Protein AF-A0A838ILD6-F1 (afdb_monomer_lite)

Radius of gyration: 22.06 Å; chains: 1; bounding box: 65×30×62 Å

Secondary structure (DSSP, 8-state):
--EEEEEEEEE-SSPPPHHHHHHHHHHHHHTT-EE------S---TTEEEEEESBTTGGGT---GGGB-EEEEEEEETTEEEEEEEEE-TT----HHHHHHHHHHHHHHHHHHTTSS-----HHHHHHHHHHHHHHHHHHHHHHHHHHHHHHHHHHHTT--

Structure (mmCIF, N/CA/C/O backbone):
data_AF-A0A838ILD6-F1
#
_entry.id   AF-A0A838ILD6-F1
#
loop_
_atom_site.group_PDB
_atom_site.id
_atom_site.type_symbol
_atom_site.label_atom_id
_atom_site.label_alt_id
_atom_site.label_comp_id
_atom_site.label_asym_id
_atom_site.label_entity_id
_atom_site.label_seq_id
_atom_site.pdbx_PDB_ins_code
_atom_site.Cartn_x
_atom_site.Cartn_y
_atom_site.Cartn_z
_atom_site.occupancy
_atom_site.B_iso_or_equiv
_atom_site.auth_seq_id
_atom_site.auth_comp_id
_atom_site.auth_asym_id
_atom_site.auth_atom_id
_atom_site.pdbx_PDB_model_num
ATOM 1 N N . MET A 1 1 ? -9.930 5.585 -16.772 1.00 53.69 1 MET A N 1
ATOM 2 C CA . MET A 1 1 ? -9.095 5.939 -15.606 1.00 53.69 1 MET A CA 1
ATOM 3 C C . MET A 1 1 ? -8.659 4.614 -15.000 1.00 53.69 1 MET A C 1
ATOM 5 O O . MET A 1 1 ? -9.542 3.807 -14.750 1.00 53.69 1 MET A O 1
ATOM 9 N N . SER A 1 2 ? -7.359 4.310 -14.940 1.00 80.19 2 SER A N 1
ATOM 10 C CA . SER A 1 2 ? -6.896 2.990 -14.478 1.00 80.19 2 SER A CA 1
ATOM 11 C C . SER A 1 2 ? -6.708 3.030 -12.973 1.00 80.19 2 SER A C 1
ATOM 13 O O . SER A 1 2 ? -5.774 3.667 -12.495 1.00 80.19 2 SER A O 1
ATOM 15 N N . THR A 1 3 ? -7.609 2.378 -12.253 1.00 89.12 3 THR A N 1
ATOM 16 C CA . THR A 1 3 ? -7.535 2.203 -10.806 1.00 89.12 3 THR A CA 1
ATOM 17 C C . THR A 1 3 ? -7.358 0.727 -10.486 1.00 89.12 3 THR A C 1
ATOM 19 O O . THR A 1 3 ? -7.853 -0.139 -11.214 1.00 89.12 3 THR A O 1
ATOM 22 N N . LEU A 1 4 ? -6.625 0.441 -9.416 1.00 90.06 4 LEU A N 1
ATOM 23 C CA . LEU A 1 4 ? -6.606 -0.879 -8.803 1.00 90.06 4 LEU A CA 1
ATOM 24 C C . LEU A 1 4 ? -7.547 -0.851 -7.600 1.00 90.06 4 LEU A C 1
ATOM 26 O O . LEU A 1 4 ? -7.515 0.103 -6.826 1.00 90.06 4 LEU A O 1
ATOM 30 N N . LYS A 1 5 ? -8.378 -1.884 -7.475 1.00 93.44 5 LYS A N 1
ATOM 31 C CA . LYS A 1 5 ? -9.206 -2.119 -6.297 1.00 93.44 5 LYS A CA 1
ATOM 32 C C . LYS A 1 5 ? -8.748 -3.404 -5.627 1.00 93.44 5 LYS A C 1
ATOM 34 O O . LYS A 1 5 ? -8.598 -4.406 -6.325 1.00 93.44 5 LYS A O 1
ATOM 39 N N . GLU A 1 6 ? -8.527 -3.353 -4.324 1.00 92.75 6 GLU A N 1
ATOM 40 C CA . GLU A 1 6 ? -8.187 -4.512 -3.495 1.00 92.75 6 GLU A CA 1
ATOM 41 C C . GLU A 1 6 ? -9.059 -4.462 -2.241 1.00 92.75 6 GLU A C 1
ATOM 43 O O . GLU A 1 6 ? -9.122 -3.428 -1.584 1.00 92.75 6 GLU A O 1
ATOM 48 N N . ASP A 1 7 ? -9.727 -5.566 -1.919 1.00 93.94 7 ASP A N 1
ATOM 49 C CA . ASP A 1 7 ? -10.591 -5.678 -0.745 1.00 93.94 7 ASP A CA 1
ATOM 50 C C . ASP A 1 7 ? -10.053 -6.774 0.177 1.00 93.94 7 ASP A C 1
ATOM 52 O O . ASP A 1 7 ? -9.666 -7.859 -0.271 1.00 93.94 7 ASP A O 1
ATOM 56 N N . HIS A 1 8 ? -10.037 -6.495 1.477 1.00 93.31 8 HIS A N 1
ATOM 57 C CA . HIS A 1 8 ? -9.500 -7.386 2.494 1.00 93.31 8 HIS A CA 1
ATOM 58 C C . HIS A 1 8 ? -10.429 -7.460 3.704 1.00 93.31 8 HIS A C 1
ATOM 60 O O . HIS A 1 8 ? -10.649 -6.467 4.391 1.00 93.31 8 HIS A O 1
ATOM 66 N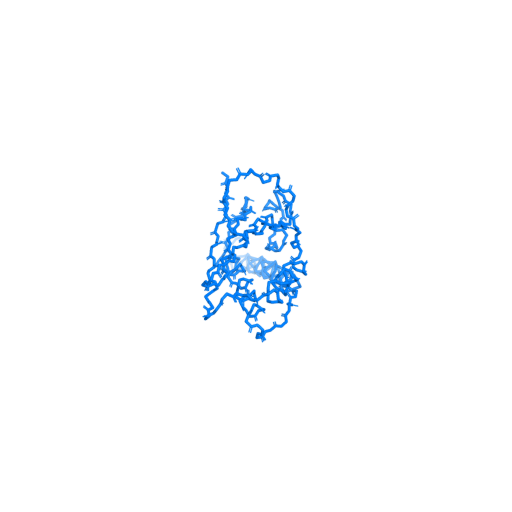 N . ASP A 1 9 ? -10.931 -8.662 3.985 1.00 93.38 9 ASP A N 1
ATOM 67 C CA . ASP A 1 9 ? -11.738 -8.948 5.170 1.00 93.38 9 ASP A CA 1
ATOM 68 C C . ASP A 1 9 ? -10.862 -9.568 6.270 1.00 93.38 9 ASP A C 1
ATOM 70 O O . ASP A 1 9 ? -10.351 -10.683 6.126 1.00 93.38 9 ASP A O 1
ATOM 74 N N . ILE A 1 10 ? -10.727 -8.867 7.392 1.00 92.19 10 ILE A N 1
ATOM 75 C CA . ILE A 1 10 ? -10.107 -9.352 8.625 1.00 92.19 10 ILE A CA 1
ATOM 76 C C . ILE A 1 10 ? -11.220 -9.896 9.514 1.00 92.19 10 ILE A C 1
ATOM 78 O O . ILE A 1 10 ? -11.915 -9.146 10.197 1.00 92.19 10 ILE A O 1
ATOM 82 N N . ARG A 1 11 ? -11.393 -11.219 9.502 1.00 91.25 11 ARG A N 1
ATOM 83 C CA . ARG A 1 11 ? -12.376 -11.890 10.359 1.00 91.25 11 ARG A CA 1
ATOM 84 C C . ARG A 1 11 ? -11.855 -12.018 11.784 1.00 91.25 11 ARG A C 1
ATOM 86 O O . ARG A 1 11 ? -10.697 -12.404 11.989 1.00 91.25 11 ARG A O 1
ATOM 93 N N . MET A 1 12 ? -12.735 -11.735 12.737 1.00 85.69 12 MET A N 1
ATOM 94 C CA . MET A 1 12 ? -12.475 -11.811 14.170 1.00 85.69 12 MET A CA 1
ATOM 95 C C . MET A 1 12 ? -13.575 -12.619 14.867 1.00 85.69 12 MET A C 1
ATOM 97 O O . MET A 1 12 ? -14.684 -12.746 14.353 1.00 85.69 12 MET A O 1
ATOM 101 N N . GLU A 1 13 ? -13.257 -13.203 16.024 1.00 85.62 13 GLU A N 1
ATOM 102 C CA . GLU A 1 13 ? -14.237 -13.942 16.840 1.00 85.62 13 GLU A CA 1
ATOM 103 C C . GLU A 1 13 ? -15.233 -13.008 17.545 1.00 85.62 13 GLU A C 1
ATOM 105 O O . GLU A 1 13 ? -16.327 -13.426 17.920 1.00 85.62 13 GLU A O 1
ATOM 110 N N . SER A 1 14 ? -14.857 -11.740 17.702 1.00 83.31 14 SER A N 1
ATOM 111 C CA . SER A 1 14 ? -15.664 -10.663 18.263 1.00 83.31 14 SER A CA 1
ATOM 112 C C . SER A 1 14 ? -15.349 -9.352 17.550 1.00 83.31 14 SER A C 1
ATOM 114 O O . SER A 1 14 ? -14.283 -9.222 16.943 1.00 83.31 14 SER A O 1
ATOM 116 N N . ALA A 1 15 ? -16.244 -8.369 17.680 1.00 82.69 15 ALA A N 1
ATOM 117 C CA . ALA A 1 15 ? -16.000 -7.009 17.208 1.00 82.69 15 ALA A CA 1
ATOM 118 C C . ALA A 1 15 ? -14.630 -6.495 17.701 1.00 82.69 15 ALA A C 1
ATOM 120 O O . ALA A 1 15 ? -14.274 -6.761 18.858 1.00 82.69 15 ALA A O 1
ATOM 121 N N . PRO A 1 16 ? -13.865 -5.776 16.859 1.00 84.94 16 PRO A N 1
ATOM 122 C CA . PRO A 1 16 ? -12.625 -5.146 17.291 1.00 84.94 16 PRO A CA 1
ATOM 123 C C . PRO A 1 16 ? -12.931 -4.140 18.404 1.00 84.94 16 PRO A C 1
ATOM 125 O O . PRO A 1 16 ? -13.883 -3.361 18.306 1.00 84.94 16 PRO A O 1
ATOM 128 N N . ASP A 1 17 ? -12.135 -4.163 19.470 1.00 88.44 17 ASP A N 1
ATOM 129 C CA . ASP A 1 17 ? -12.244 -3.161 20.524 1.00 88.44 17 ASP A CA 1
ATOM 130 C C . ASP A 1 17 ? -11.669 -1.805 20.071 1.00 88.44 17 ASP A C 1
ATOM 132 O O . ASP A 1 17 ? -11.094 -1.660 18.985 1.00 88.44 17 ASP A O 1
ATOM 136 N N . SER A 1 18 ? -11.872 -0.773 20.896 1.00 87.38 18 SER A N 1
ATOM 137 C CA . SER A 1 18 ? -11.387 0.580 20.604 1.00 87.38 18 SER A CA 1
ATOM 138 C C . SER A 1 18 ? -9.875 0.628 20.420 1.00 87.38 18 SER A C 1
ATOM 140 O O . SER A 1 18 ? -9.391 1.354 19.555 1.00 87.38 18 SER A O 1
ATOM 142 N N . ASP A 1 19 ? -9.148 -0.161 21.206 1.00 90.06 19 ASP A N 1
ATOM 143 C CA . ASP A 1 19 ? -7.690 -0.148 21.251 1.00 90.06 19 ASP A CA 1
ATOM 144 C C . ASP A 1 19 ? -7.115 -0.793 19.981 1.00 90.06 19 ASP A C 1
ATOM 146 O O . ASP A 1 19 ? -6.160 -0.279 19.396 1.00 90.06 19 ASP A O 1
ATOM 150 N N . ALA A 1 20 ? -7.737 -1.868 19.486 1.00 90.69 20 ALA A N 1
ATOM 151 C CA . ALA A 1 20 ? -7.399 -2.502 18.217 1.00 90.69 20 ALA A CA 1
ATOM 152 C C . ALA A 1 20 ? -7.661 -1.573 17.024 1.00 90.69 20 ALA A C 1
ATOM 154 O O . ALA A 1 20 ? -6.841 -1.502 16.102 1.00 90.69 20 ALA A O 1
ATOM 155 N N . LEU A 1 21 ? -8.775 -0.830 17.037 1.00 91.06 21 LEU A N 1
ATOM 156 C CA . LEU A 1 21 ? -9.060 0.173 16.008 1.00 91.06 21 LEU A CA 1
ATOM 157 C C . LEU A 1 21 ? -8.072 1.344 16.071 1.00 91.06 21 LEU A C 1
ATOM 159 O O . LEU A 1 21 ? -7.576 1.774 15.030 1.00 91.06 21 LEU A O 1
ATOM 163 N N . GLU A 1 22 ? -7.723 1.831 17.261 1.00 91.56 22 GLU A N 1
ATOM 164 C CA . GLU A 1 22 ? -6.720 2.887 17.426 1.00 91.56 22 GLU A CA 1
ATOM 165 C C . GLU A 1 22 ? -5.336 2.428 16.941 1.00 91.56 22 GLU A C 1
ATOM 167 O O . GLU A 1 22 ? -4.667 3.150 16.197 1.00 91.56 22 GLU A O 1
ATOM 172 N N . ALA A 1 23 ? -4.931 1.198 17.269 1.00 94.00 23 ALA A N 1
ATOM 173 C CA . ALA A 1 23 ? -3.684 0.610 16.790 1.00 94.00 23 ALA A CA 1
ATOM 174 C C . ALA A 1 23 ? -3.660 0.477 15.258 1.00 94.00 23 ALA A C 1
ATOM 176 O O . ALA A 1 23 ? -2.648 0.789 14.623 1.00 94.00 23 ALA A O 1
ATOM 177 N N . LEU A 1 24 ? -4.779 0.069 14.651 1.00 94.56 24 LEU A N 1
ATOM 178 C CA . LEU A 1 24 ? -4.935 -0.012 13.199 1.00 94.56 24 LEU A CA 1
ATOM 179 C C . LEU A 1 24 ? -4.797 1.363 12.532 1.00 94.56 24 LEU A C 1
ATOM 181 O O . LEU A 1 24 ? -4.071 1.506 11.545 1.00 94.56 24 LEU A O 1
ATOM 185 N N . LEU A 1 25 ? -5.457 2.388 13.074 1.00 94.25 25 LEU A N 1
ATOM 186 C CA . LEU A 1 25 ? -5.334 3.758 12.574 1.00 94.25 25 LEU A CA 1
ATOM 187 C C . LEU A 1 25 ? -3.904 4.285 12.741 1.00 94.25 25 LEU A C 1
ATOM 189 O 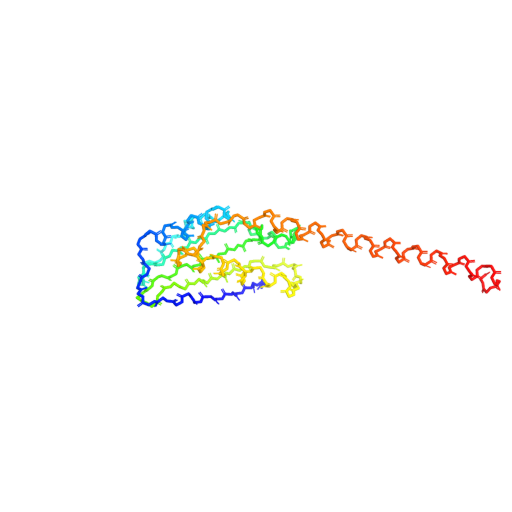O . LEU A 1 25 ? -3.365 4.897 11.818 1.00 94.25 25 LEU A O 1
ATOM 193 N N . GLY A 1 26 ? -3.253 3.982 13.866 1.00 94.56 26 GLY A N 1
ATOM 194 C CA . GLY A 1 26 ? -1.845 4.297 14.104 1.00 94.56 26 GLY A CA 1
ATOM 195 C C . GLY A 1 26 ? -0.909 3.637 13.088 1.00 94.56 26 GLY A C 1
ATOM 196 O O . GLY A 1 26 ? 0.001 4.289 12.570 1.00 94.56 26 GLY A O 1
ATOM 197 N N . PHE A 1 27 ? -1.160 2.374 12.730 1.00 96.81 27 PHE A N 1
ATOM 198 C CA . PHE A 1 27 ? -0.431 1.678 11.668 1.00 96.81 27 PHE A CA 1
ATOM 199 C C . PHE A 1 27 ? -0.546 2.400 10.323 1.00 96.81 27 PHE A C 1
ATOM 201 O O . PHE A 1 27 ? 0.471 2.641 9.664 1.00 96.81 27 PHE A O 1
ATOM 208 N N . TYR A 1 28 ? -1.750 2.807 9.926 1.00 96.75 28 TYR A N 1
ATOM 209 C CA . TYR A 1 28 ? -1.933 3.542 8.677 1.00 96.75 28 TYR A CA 1
ATOM 210 C C . TYR A 1 28 ? -1.321 4.945 8.724 1.00 96.75 28 TYR A C 1
ATOM 212 O O . TYR A 1 28 ? -0.682 5.356 7.752 1.00 96.75 28 TYR A O 1
ATOM 220 N N . ALA A 1 29 ? -1.407 5.643 9.857 1.00 95.25 29 ALA A N 1
ATOM 221 C CA . ALA A 1 29 ? -0.768 6.943 10.045 1.00 95.25 29 ALA A CA 1
ATOM 222 C C . ALA A 1 29 ? 0.761 6.864 9.879 1.00 95.25 29 ALA A C 1
ATOM 224 O O . ALA A 1 29 ? 1.356 7.658 9.147 1.00 95.25 29 ALA A O 1
ATOM 225 N N . ILE A 1 30 ? 1.408 5.856 10.477 1.00 95.75 30 ILE A N 1
ATOM 226 C CA . ILE A 1 30 ? 2.851 5.607 10.306 1.00 95.75 30 ILE A CA 1
ATOM 227 C C . ILE A 1 30 ? 3.193 5.348 8.833 1.00 95.75 30 ILE A C 1
ATOM 229 O O . ILE A 1 30 ? 4.214 5.831 8.336 1.00 95.75 30 ILE A O 1
ATOM 233 N N . ASN A 1 31 ? 2.314 4.648 8.115 1.00 95.88 31 ASN A N 1
ATOM 234 C CA . ASN A 1 31 ? 2.459 4.352 6.690 1.00 95.88 31 ASN A CA 1
ATOM 235 C C . ASN A 1 31 ? 2.031 5.502 5.760 1.00 95.88 31 ASN A C 1
ATOM 237 O O . ASN A 1 31 ? 2.002 5.321 4.540 1.00 95.88 31 ASN A O 1
ATOM 241 N N . GLY A 1 32 ? 1.781 6.694 6.312 1.00 94.31 32 GLY A N 1
ATOM 242 C CA . GLY A 1 32 ? 1.565 7.934 5.566 1.00 94.31 32 GLY A CA 1
ATOM 243 C C . GLY A 1 32 ? 0.125 8.183 5.133 1.00 94.31 32 GLY A C 1
ATOM 244 O O . GLY A 1 32 ? -0.092 9.020 4.260 1.00 94.31 32 GLY A O 1
ATOM 245 N N . TYR A 1 33 ? -0.838 7.455 5.694 1.00 95.75 33 TYR A N 1
ATOM 246 C CA . TYR A 1 33 ? -2.247 7.761 5.503 1.00 95.75 33 TYR A CA 1
ATOM 247 C C . TYR A 1 33 ? -2.706 8.865 6.462 1.00 95.75 33 TYR A C 1
ATOM 249 O O . TYR A 1 33 ? -2.305 8.918 7.622 1.00 95.75 33 TYR A O 1
ATOM 257 N N . GLU A 1 34 ? -3.599 9.716 5.980 1.00 93.88 34 GLU A N 1
ATOM 258 C CA . GLU A 1 34 ? -4.226 10.809 6.717 1.00 93.88 34 GLU A CA 1
ATOM 259 C C . GLU A 1 34 ? -5.750 10.655 6.661 1.00 93.88 34 GLU A C 1
ATOM 261 O O . GLU A 1 34 ? -6.287 10.063 5.723 1.00 93.88 34 GLU A O 1
ATOM 266 N N . HIS A 1 35 ? -6.472 11.191 7.648 1.00 86.56 35 HIS A N 1
ATOM 267 C CA . HIS A 1 35 ? -7.934 11.192 7.609 1.00 86.56 35 HIS A CA 1
ATOM 268 C C . HIS A 1 35 ? -8.442 11.995 6.415 1.00 86.56 35 HIS A C 1
ATOM 270 O O . HIS A 1 35 ? -8.107 13.168 6.235 1.00 86.56 35 HIS A O 1
ATOM 276 N N . ALA A 1 36 ? -9.289 11.365 5.608 1.00 77.31 36 ALA A N 1
ATOM 277 C CA . ALA A 1 36 ? -9.878 12.024 4.463 1.00 77.31 36 ALA A CA 1
ATOM 278 C C . ALA A 1 36 ? -10.957 13.007 4.948 1.00 77.31 36 ALA A C 1
ATOM 280 O O . ALA A 1 36 ? -12.001 12.592 5.449 1.00 77.31 36 ALA A O 1
ATOM 281 N N . VAL A 1 37 ? -10.744 14.315 4.769 1.00 58.38 37 VAL A N 1
ATOM 282 C CA . VAL A 1 37 ? -11.804 15.326 4.934 1.00 58.38 37 VAL A CA 1
ATOM 283 C C . VAL A 1 37 ? -12.686 15.298 3.685 1.00 58.38 37 VAL A C 1
ATOM 285 O O . VAL A 1 37 ? -12.665 16.205 2.858 1.00 58.38 37 VAL A O 1
ATOM 288 N N . ILE A 1 38 ? -13.414 14.204 3.482 1.00 52.72 38 ILE A N 1
ATOM 289 C CA . ILE A 1 38 ? -14.407 14.110 2.414 1.00 52.72 38 ILE A CA 1
ATOM 290 C C . ILE A 1 38 ? -15.745 14.405 3.075 1.00 52.72 38 ILE A C 1
ATOM 292 O O . ILE A 1 38 ? -16.142 13.693 3.992 1.00 52.72 38 ILE A O 1
ATOM 296 N N . ALA A 1 39 ? -16.404 15.485 2.646 1.00 43.03 39 ALA A N 1
ATOM 297 C CA . ALA A 1 39 ? -17.749 15.839 3.084 1.00 43.03 39 ALA A CA 1
ATOM 298 C C . ALA A 1 39 ? -18.662 14.615 2.917 1.00 43.03 39 ALA A C 1
ATOM 300 O O . ALA A 1 39 ? -19.001 14.229 1.798 1.00 43.03 39 ALA A O 1
ATOM 301 N N . VAL A 1 40 ? -18.975 13.963 4.035 1.00 46.19 40 VAL A N 1
ATOM 302 C CA . VAL A 1 40 ? -19.811 12.768 4.073 1.00 46.19 40 VAL A CA 1
ATOM 303 C C . VAL A 1 40 ? -21.211 13.199 3.643 1.00 46.19 40 VAL A C 1
ATOM 305 O O . VAL A 1 40 ? -21.811 14.068 4.272 1.00 46.19 40 VAL A O 1
ATOM 308 N N . GLN A 1 41 ? -21.716 12.641 2.540 1.00 43.94 41 GLN A N 1
ATOM 309 C CA . GLN A 1 41 ? -23.150 12.681 2.271 1.00 43.94 41 GLN A CA 1
ATOM 310 C C . GLN A 1 41 ? -23.826 11.859 3.366 1.00 43.94 41 GLN A C 1
ATOM 312 O O . GLN A 1 41 ? -23.570 10.664 3.485 1.00 43.94 41 GLN A O 1
ATOM 317 N N . GLU A 1 42 ? -24.631 12.528 4.189 1.00 43.03 42 GLU A N 1
ATOM 318 C CA . GLU A 1 42 ? -25.467 11.896 5.204 1.00 43.03 42 GLU A CA 1
ATOM 319 C C . GLU A 1 42 ? -26.371 10.849 4.548 1.00 43.03 42 GLU A C 1
ATOM 321 O O . GLU A 1 42 ? -27.213 11.166 3.706 1.00 43.03 42 GLU A O 1
ATOM 326 N N . GLY A 1 43 ? -26.172 9.596 4.941 1.00 46.72 43 GLY A N 1
ATOM 327 C CA . GLY A 1 43 ? -26.964 8.465 4.488 1.00 46.72 43 GLY A CA 1
ATOM 328 C C . GLY A 1 43 ? -26.292 7.167 4.896 1.00 46.72 43 GLY A C 1
ATOM 329 O O . GLY A 1 43 ? -25.538 6.626 4.104 1.00 46.72 43 GLY A O 1
ATOM 330 N N . GLU A 1 44 ? -26.558 6.761 6.143 1.00 53.56 44 GLU A N 1
ATOM 331 C CA . GLU A 1 44 ? -26.430 5.403 6.700 1.00 53.56 44 GLU A CA 1
ATOM 332 C C . GLU A 1 44 ? -25.163 4.609 6.342 1.00 53.56 44 GLU A C 1
ATOM 334 O O . GLU A 1 44 ? -25.058 4.073 5.251 1.00 53.56 44 GLU A O 1
ATOM 339 N N . ASP A 1 45 ? -24.238 4.460 7.299 1.00 48.81 45 ASP A N 1
ATOM 340 C CA . ASP A 1 45 ? -23.751 3.136 7.718 1.00 48.81 45 ASP A CA 1
ATOM 341 C C . ASP A 1 45 ? -22.772 3.246 8.900 1.00 48.81 45 ASP A C 1
ATOM 343 O O . ASP A 1 45 ? -22.064 4.237 9.091 1.00 48.81 45 ASP A O 1
ATOM 347 N N . ALA A 1 46 ? -22.793 2.232 9.758 1.00 52.66 46 ALA A N 1
ATOM 348 C CA . ALA A 1 46 ? -22.017 2.152 10.986 1.00 52.66 46 ALA A CA 1
ATOM 349 C C . ALA A 1 46 ? -20.496 2.294 10.744 1.00 52.66 46 ALA A C 1
ATOM 351 O O . ALA A 1 46 ? -19.923 1.619 9.897 1.00 52.66 46 ALA A O 1
ATOM 352 N N . GLY A 1 47 ? -19.827 3.146 11.530 1.00 64.88 47 GLY A N 1
ATOM 353 C CA . GLY A 1 47 ? -18.390 3.035 11.824 1.00 64.88 47 GLY A CA 1
ATOM 354 C C . GLY A 1 47 ? -17.384 3.089 10.662 1.00 64.88 47 GLY A C 1
ATOM 355 O O . GLY A 1 47 ? -16.269 2.608 10.842 1.00 64.88 47 GLY A O 1
ATOM 356 N N . SER A 1 48 ? -17.716 3.641 9.488 1.00 83.62 48 SER A N 1
ATOM 357 C CA . SER A 1 48 ? -16.757 3.732 8.372 1.00 83.62 48 SER A CA 1
ATOM 358 C C . SER A 1 48 ? -15.735 4.860 8.567 1.00 83.62 48 SER A C 1
ATOM 360 O O . SER A 1 48 ? -16.122 6.014 8.768 1.00 83.62 48 SER A O 1
ATOM 362 N N . ILE A 1 49 ? -14.440 4.569 8.431 1.00 90.56 49 ILE A N 1
ATOM 363 C CA . ILE A 1 49 ? -13.351 5.555 8.470 1.00 90.56 49 ILE A CA 1
ATOM 364 C C . ILE A 1 49 ? -12.647 5.581 7.117 1.00 90.56 49 ILE A C 1
ATOM 366 O O . ILE A 1 49 ? -12.198 4.551 6.619 1.00 90.56 49 ILE A O 1
ATOM 370 N N . ARG A 1 50 ? -12.504 6.774 6.532 1.00 92.69 50 ARG A N 1
ATOM 371 C CA . ARG A 1 50 ? -11.771 6.966 5.277 1.00 92.69 50 ARG A CA 1
ATOM 372 C C . ARG A 1 50 ? -10.412 7.596 5.510 1.00 92.69 50 ARG A C 1
ATOM 374 O O . ARG A 1 50 ? -10.290 8.620 6.187 1.00 92.69 50 ARG A O 1
ATOM 381 N N . LEU A 1 51 ? -9.407 6.994 4.895 1.00 94.81 51 LEU A N 1
ATOM 382 C CA . LEU A 1 51 ? -8.012 7.386 4.960 1.00 94.81 51 LEU A CA 1
ATOM 383 C C . LEU A 1 51 ? -7.464 7.584 3.545 1.00 94.81 51 LEU A C 1
ATOM 385 O O . LEU A 1 51 ? -7.854 6.886 2.612 1.00 94.81 51 LEU A O 1
ATOM 389 N N . VAL A 1 52 ? -6.549 8.533 3.378 1.00 95.50 52 VAL A N 1
ATOM 390 C CA . VAL A 1 52 ? -5.903 8.831 2.096 1.00 95.50 52 VAL A CA 1
ATOM 391 C C . VAL A 1 52 ? -4.400 8.920 2.248 1.00 95.50 52 VAL A C 1
ATOM 393 O O . VAL A 1 52 ? -3.900 9.464 3.224 1.00 95.50 52 VAL A O 1
ATOM 396 N N . ARG A 1 53 ? -3.668 8.425 1.255 1.00 94.88 53 ARG A N 1
ATOM 397 C CA . ARG A 1 53 ? -2.213 8.568 1.151 1.00 94.88 53 ARG A CA 1
ATOM 398 C C . ARG A 1 53 ? -1.833 9.021 -0.249 1.00 94.88 53 ARG A C 1
ATOM 400 O O . ARG A 1 53 ? -2.528 8.707 -1.211 1.00 94.88 53 ARG A O 1
ATOM 407 N N . GLY A 1 54 ? -0.689 9.691 -0.370 1.00 91.38 54 GLY A N 1
ATOM 408 C CA . GLY A 1 54 ? -0.075 10.017 -1.657 1.00 91.38 54 GLY A CA 1
ATOM 409 C C . GLY A 1 54 ? -0.748 11.193 -2.364 1.00 91.38 54 GLY A C 1
ATOM 410 O O . GLY A 1 54 ? -1.545 11.926 -1.781 1.00 91.38 54 GLY A O 1
ATOM 411 N N . LYS A 1 55 ? -0.394 11.414 -3.635 1.00 88.31 55 LYS A N 1
ATOM 412 C CA . LYS A 1 55 ? -0.935 12.518 -4.447 1.00 88.31 55 LYS A CA 1
ATOM 413 C C . LYS A 1 55 ? -1.514 12.003 -5.762 1.00 88.31 55 LYS A C 1
ATOM 415 O O . LYS A 1 55 ? -0.851 11.193 -6.417 1.00 88.31 55 LYS A O 1
ATOM 420 N N . PRO A 1 56 ? -2.700 12.479 -6.189 1.00 88.88 56 PRO A N 1
ATOM 421 C CA . PRO A 1 56 ? -3.271 12.094 -7.476 1.00 88.88 56 PRO A CA 1
ATOM 422 C C . PRO A 1 56 ? -2.271 12.296 -8.618 1.00 88.88 56 PRO A C 1
ATOM 424 O O . PRO A 1 56 ? -1.606 13.330 -8.698 1.00 88.88 56 PRO A O 1
ATOM 427 N N . GLY A 1 57 ? -2.152 11.309 -9.506 1.00 86.25 57 GLY A N 1
ATOM 428 C CA . GLY A 1 57 ? -1.200 11.342 -10.615 1.00 86.25 57 GLY A CA 1
ATOM 429 C C . GLY A 1 57 ? 0.224 10.885 -10.284 1.00 86.25 57 GLY A C 1
ATOM 430 O O . GLY A 1 57 ? 1.026 10.792 -11.215 1.00 86.25 57 GLY A O 1
ATOM 431 N N . ALA A 1 58 ? 0.531 10.523 -9.029 1.00 87.31 58 ALA A N 1
ATOM 432 C CA . ALA A 1 58 ? 1.810 9.904 -8.652 1.00 87.31 58 ALA A CA 1
ATOM 433 C C . ALA A 1 58 ? 2.143 8.654 -9.480 1.00 87.31 58 ALA A C 1
ATOM 435 O O . ALA A 1 58 ? 3.315 8.368 -9.733 1.00 87.31 58 ALA A O 1
ATOM 436 N N . GLY A 1 59 ? 1.109 7.984 -10.001 1.00 85.50 59 GLY A N 1
ATOM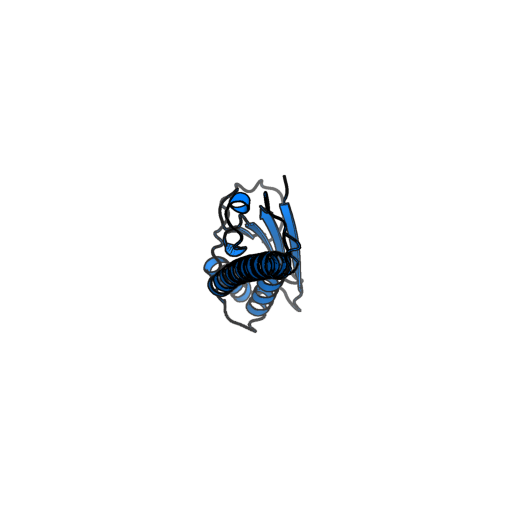 437 C CA . GLY A 1 59 ? 1.231 6.854 -10.912 1.00 85.50 59 GLY A CA 1
ATOM 438 C C . GLY A 1 59 ? 2.178 7.081 -12.101 1.00 85.50 59 GLY A C 1
ATOM 439 O O . GLY A 1 59 ? 2.840 6.143 -12.538 1.00 85.50 59 GLY A O 1
ATOM 440 N N . TRP A 1 60 ? 2.296 8.319 -12.598 1.00 85.31 60 TRP A N 1
ATOM 441 C CA . TRP A 1 60 ? 3.111 8.643 -13.776 1.00 85.31 60 TRP A CA 1
ATOM 442 C C . TRP A 1 60 ? 4.615 8.707 -13.529 1.00 85.31 60 TRP A C 1
ATOM 444 O O . TRP A 1 60 ? 5.379 8.588 -14.486 1.00 85.31 60 TRP A O 1
ATOM 454 N N . TYR A 1 61 ? 5.043 8.962 -12.293 1.00 82.69 61 TYR A N 1
ATOM 455 C CA . TYR A 1 61 ? 6.444 9.276 -11.998 1.00 82.69 61 TYR A CA 1
ATOM 456 C C . TYR A 1 61 ? 7.027 8.487 -10.827 1.00 82.69 61 TYR A C 1
ATOM 458 O O . TYR A 1 61 ? 8.247 8.460 -10.686 1.00 82.69 61 TYR A O 1
ATOM 466 N N . SER A 1 62 ? 6.197 7.830 -10.014 1.00 86.31 62 SER A N 1
ATOM 467 C CA . SER A 1 62 ? 6.662 6.955 -8.941 1.00 86.31 62 SER A CA 1
ATOM 468 C C . SER A 1 62 ? 6.329 5.499 -9.232 1.00 86.31 62 SER A C 1
ATOM 470 O O . SER A 1 62 ? 5.278 5.188 -9.779 1.00 86.31 62 SER A O 1
ATOM 472 N N . SER A 1 63 ? 7.235 4.606 -8.847 1.00 85.06 63 SER A N 1
ATOM 473 C CA . SER A 1 63 ? 7.003 3.153 -8.792 1.00 85.06 63 SER A CA 1
ATOM 474 C C . SER A 1 63 ? 7.005 2.637 -7.350 1.00 85.06 63 SER A C 1
ATOM 476 O O . SER A 1 63 ? 6.948 1.430 -7.125 1.00 85.06 63 SER A O 1
ATOM 478 N N . GLU A 1 64 ? 7.075 3.551 -6.379 1.00 91.31 64 GLU A N 1
ATOM 479 C CA . GLU A 1 64 ? 6.982 3.263 -4.955 1.00 91.31 64 GLU A CA 1
ATOM 480 C C . GLU A 1 64 ? 5.504 3.158 -4.573 1.00 91.31 64 GLU A C 1
ATOM 482 O O . GLU A 1 64 ? 4.758 4.134 -4.664 1.00 91.31 64 GLU A O 1
ATOM 487 N N . MET A 1 65 ? 5.058 1.968 -4.160 1.00 92.81 65 MET A N 1
ATOM 488 C CA . MET A 1 65 ? 3.640 1.704 -3.878 1.00 92.81 65 MET A CA 1
ATOM 489 C C . MET A 1 65 ? 3.106 2.583 -2.738 1.00 92.81 65 MET A C 1
ATOM 491 O O . MET A 1 65 ? 1.936 2.964 -2.744 1.00 92.81 65 MET A O 1
ATOM 495 N N . THR A 1 66 ? 3.974 2.971 -1.798 1.00 92.50 66 THR A N 1
ATOM 496 C CA . THR A 1 66 ? 3.652 3.880 -0.690 1.00 92.50 66 THR A CA 1
ATOM 497 C C . THR A 1 66 ? 3.484 5.344 -1.103 1.00 92.50 66 THR A C 1
ATOM 499 O O . THR A 1 66 ? 2.922 6.120 -0.336 1.00 92.50 66 THR A O 1
ATOM 502 N N . GLU A 1 67 ? 3.929 5.745 -2.297 1.00 91.94 67 GLU A N 1
ATOM 503 C CA . GLU A 1 67 ? 3.743 7.113 -2.811 1.00 91.94 67 GLU A CA 1
ATOM 504 C C . GLU A 1 67 ? 2.488 7.265 -3.681 1.00 91.94 67 GLU A C 1
ATOM 506 O O . GLU A 1 67 ? 2.052 8.390 -3.956 1.00 91.94 67 GLU A O 1
ATOM 511 N N . LEU A 1 68 ? 1.900 6.149 -4.124 1.00 92.69 68 LEU A N 1
ATOM 512 C CA . LEU A 1 68 ? 0.715 6.169 -4.973 1.00 92.69 68 LEU A CA 1
ATOM 513 C C . LEU A 1 68 ? -0.486 6.717 -4.216 1.00 92.69 68 LEU A C 1
ATOM 515 O O . LEU A 1 68 ? -0.689 6.420 -3.034 1.00 92.69 68 LEU A O 1
ATOM 519 N N . PHE A 1 69 ? -1.308 7.491 -4.929 1.00 94.75 69 PHE A N 1
ATOM 520 C CA . PHE A 1 69 ? -2.572 7.939 -4.371 1.00 94.75 69 PHE A CA 1
ATOM 521 C C . PHE A 1 69 ? -3.435 6.726 -4.051 1.00 94.75 69 PHE A C 1
ATOM 523 O O . PHE A 1 69 ? -3.747 5.938 -4.944 1.00 94.75 69 PHE A O 1
ATOM 530 N N . THR A 1 70 ? -3.768 6.573 -2.777 1.00 94.75 70 THR A N 1
ATOM 531 C CA . THR A 1 70 ? -4.545 5.448 -2.271 1.00 94.75 70 THR A CA 1
ATOM 532 C C . THR A 1 70 ? -5.633 5.986 -1.363 1.00 94.75 70 THR A C 1
ATOM 534 O O . THR A 1 70 ? -5.335 6.672 -0.387 1.00 94.75 70 THR A O 1
ATOM 537 N N . GLU A 1 71 ? -6.876 5.660 -1.682 1.00 94.94 71 GLU A N 1
ATOM 538 C CA . GLU A 1 71 ? -8.015 5.796 -0.783 1.00 94.94 71 GLU A CA 1
ATOM 539 C C . GLU A 1 71 ? -8.218 4.455 -0.086 1.00 94.94 71 GLU A C 1
ATOM 541 O O . GLU A 1 71 ? -8.225 3.408 -0.733 1.00 94.94 71 GLU A O 1
ATOM 546 N N . LEU A 1 72 ? -8.353 4.492 1.230 1.00 95.31 72 LEU A N 1
ATOM 547 C CA . LEU A 1 72 ? -8.638 3.340 2.063 1.00 95.31 72 LEU A CA 1
ATOM 548 C C . LEU A 1 72 ? -9.925 3.609 2.833 1.00 95.31 72 LEU A C 1
ATOM 550 O O . LEU A 1 72 ? -10.034 4.600 3.554 1.00 95.31 72 LEU A O 1
ATOM 554 N N . GLU A 1 73 ? -10.880 2.702 2.709 1.00 94.56 73 GLU A N 1
ATOM 555 C CA . GLU A 1 73 ? -12.066 2.655 3.551 1.00 94.56 73 GLU A CA 1
ATOM 556 C C . GLU A 1 73 ? -11.922 1.516 4.560 1.00 94.56 73 GLU A C 1
ATOM 558 O O . GLU A 1 73 ? -11.698 0.362 4.191 1.00 94.56 73 GLU A O 1
ATOM 563 N N . VAL A 1 74 ? -12.017 1.862 5.840 1.00 92.88 74 VAL A N 1
ATOM 564 C CA . VAL A 1 74 ? -12.013 0.934 6.968 1.00 92.88 74 VAL A CA 1
ATOM 565 C C . VAL A 1 74 ? -13.439 0.844 7.486 1.00 92.88 74 VAL A C 1
ATOM 567 O O . VAL A 1 74 ? -13.992 1.835 7.957 1.00 92.88 74 VAL A O 1
ATOM 570 N N . LEU A 1 75 ? -14.033 -0.337 7.396 1.00 91.50 75 LEU A N 1
ATOM 571 C CA . LEU A 1 75 ? -15.354 -0.640 7.935 1.00 91.50 75 LEU A CA 1
ATOM 572 C C . LEU A 1 75 ? -15.179 -1.622 9.086 1.00 91.50 75 LEU A C 1
ATOM 574 O O . LEU A 1 75 ? -14.567 -2.669 8.899 1.00 91.50 75 LEU A O 1
ATOM 578 N N . SER A 1 76 ? -15.702 -1.299 10.263 1.00 88.81 76 SER A N 1
ATOM 579 C CA . SER A 1 76 ? -15.708 -2.211 11.410 1.00 88.81 76 SER A CA 1
ATOM 580 C C . SER A 1 76 ? -17.131 -2.645 11.735 1.00 88.81 76 SER A C 1
ATOM 582 O O . SER A 1 76 ? -18.007 -1.793 11.893 1.00 88.81 76 SER A O 1
ATOM 584 N N . ASP A 1 77 ? -17.342 -3.947 11.884 1.00 88.19 77 ASP A N 1
ATOM 585 C CA . ASP A 1 77 ? -18.615 -4.537 12.291 1.00 88.19 77 ASP A CA 1
ATOM 586 C C . ASP A 1 77 ? -18.410 -5.630 13.358 1.00 88.19 77 ASP A C 1
ATOM 588 O O . ASP A 1 77 ? -17.307 -5.844 13.864 1.00 88.19 77 ASP A O 1
ATOM 592 N N . GLU A 1 78 ? -19.486 -6.325 13.732 1.00 85.69 78 GLU A N 1
ATOM 593 C CA . GLU A 1 78 ? -19.436 -7.403 14.730 1.00 85.69 78 GLU A CA 1
ATOM 594 C C . GLU A 1 78 ? -18.586 -8.611 14.295 1.00 85.69 78 GLU A C 1
ATOM 596 O O . GLU A 1 78 ? -18.166 -9.402 15.137 1.00 85.69 78 GLU A O 1
ATOM 601 N N . SER A 1 79 ? -18.332 -8.762 12.991 1.00 86.19 79 SER A N 1
ATOM 602 C CA . SER A 1 79 ? -17.582 -9.872 12.390 1.00 86.19 79 SER A CA 1
ATOM 603 C C . SER A 1 79 ? -16.095 -9.555 12.175 1.00 86.19 79 SER A C 1
ATOM 605 O O . SER A 1 79 ? -15.315 -10.464 11.860 1.00 86.19 79 SER A O 1
ATOM 607 N N . GLY A 1 80 ? -15.690 -8.290 12.329 1.00 90.75 80 GLY A N 1
ATOM 608 C CA . GLY A 1 80 ? -14.300 -7.852 12.246 1.00 90.75 80 GLY A CA 1
ATOM 609 C C . GLY A 1 80 ? -14.119 -6.520 11.518 1.00 90.75 80 GLY A C 1
ATOM 610 O O . GLY A 1 80 ? -14.8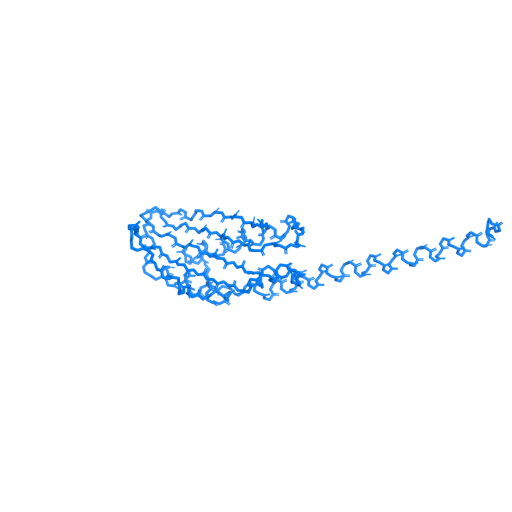58 -5.561 11.738 1.00 90.75 80 GLY A O 1
ATOM 611 N N . VAL A 1 81 ? -13.088 -6.448 10.670 1.00 92.44 81 VAL A N 1
ATOM 612 C CA . VAL A 1 81 ? -12.717 -5.236 9.922 1.00 92.44 81 VAL A CA 1
ATOM 613 C C . VAL A 1 81 ? -12.623 -5.544 8.432 1.00 92.44 81 VAL A C 1
ATOM 615 O O . VAL A 1 81 ? -11.932 -6.477 8.032 1.00 92.44 81 VAL A O 1
ATOM 618 N N . ARG A 1 82 ? -13.250 -4.724 7.591 1.00 94.31 82 ARG A N 1
ATOM 619 C CA . ARG A 1 82 ? -13.063 -4.719 6.138 1.00 94.31 82 ARG A CA 1
ATOM 620 C C . ARG A 1 82 ? -12.235 -3.511 5.720 1.00 94.31 82 ARG A C 1
ATOM 622 O O . ARG A 1 82 ? -12.495 -2.388 6.139 1.00 94.31 82 ARG A O 1
ATOM 629 N N . LEU A 1 83 ? -11.252 -3.761 4.867 1.00 94.88 83 LEU A N 1
ATOM 630 C CA . LEU A 1 83 ? -10.350 -2.773 4.290 1.00 94.88 83 LEU A CA 1
ATOM 631 C C . LEU A 1 83 ? -10.568 -2.754 2.775 1.00 94.88 83 LEU A C 1
ATOM 633 O O . LEU A 1 83 ? -10.337 -3.770 2.120 1.00 94.88 83 LEU A O 1
ATOM 637 N N . SER A 1 84 ? -11.003 -1.626 2.219 1.00 95.38 84 SER A N 1
ATOM 638 C CA . SER A 1 84 ? -11.159 -1.448 0.770 1.00 95.38 84 SER A CA 1
ATOM 639 C C . SER A 1 84 ? -10.184 -0.396 0.265 1.00 95.38 84 SER A C 1
ATOM 641 O O . SER A 1 84 ? -10.230 0.757 0.691 1.00 95.38 84 SER A O 1
ATOM 643 N N . TYR A 1 85 ? -9.288 -0.798 -0.632 1.00 94.50 85 TYR A N 1
ATOM 644 C CA . TYR A 1 85 ? -8.261 0.055 -1.216 1.00 94.50 85 TYR A CA 1
ATOM 645 C C . TYR A 1 85 ? -8.646 0.439 -2.641 1.00 94.50 85 TYR A C 1
ATOM 647 O O . TYR A 1 85 ? -8.926 -0.422 -3.479 1.00 94.50 85 TYR A O 1
ATOM 655 N N . VAL A 1 86 ? -8.559 1.728 -2.954 1.00 94.50 86 VAL A N 1
ATOM 656 C CA . VAL A 1 86 ? -8.643 2.260 -4.315 1.00 94.50 86 VAL A CA 1
ATOM 657 C C . VAL A 1 86 ? -7.360 3.016 -4.622 1.00 94.50 86 VAL A C 1
ATOM 659 O O . VAL A 1 86 ? -7.074 4.053 -4.033 1.00 94.50 86 VAL A O 1
ATOM 662 N N . VAL A 1 87 ? -6.581 2.496 -5.567 1.00 93.00 87 VAL A N 1
ATOM 663 C CA . VAL A 1 87 ? -5.238 2.998 -5.872 1.00 93.00 87 VAL A CA 1
ATOM 664 C C . VAL A 1 87 ? -5.192 3.606 -7.270 1.00 93.00 87 VAL A C 1
ATOM 666 O O . VAL A 1 87 ? -5.601 2.975 -8.254 1.00 93.00 87 VAL A O 1
ATOM 669 N N . ASP A 1 88 ? -4.634 4.811 -7.381 1.00 92.81 88 ASP A N 1
ATOM 670 C CA . ASP A 1 88 ? -4.271 5.424 -8.657 1.00 92.81 88 ASP A CA 1
ATOM 671 C C . ASP A 1 88 ? -2.983 4.800 -9.204 1.00 92.81 88 ASP A C 1
ATOM 673 O O . ASP A 1 88 ? -1.870 5.085 -8.760 1.00 92.81 88 ASP A O 1
ATOM 677 N N . VAL A 1 89 ? -3.153 3.955 -10.216 1.00 90.88 89 VAL A N 1
ATOM 678 C CA . VAL A 1 89 ? -2.066 3.219 -10.880 1.00 90.88 89 VAL A CA 1
ATOM 679 C C . VAL A 1 89 ? -1.875 3.707 -12.317 1.00 90.88 89 VAL A C 1
ATOM 681 O O . VAL A 1 89 ? -1.344 3.003 -13.182 1.00 90.88 89 VAL A O 1
ATOM 684 N N . LYS A 1 90 ? -2.358 4.917 -12.619 1.00 88.75 90 LYS A N 1
ATOM 685 C CA . LYS A 1 90 ? -2.311 5.494 -13.960 1.00 88.75 90 LYS A CA 1
ATOM 686 C C . LYS A 1 90 ? -0.871 5.586 -14.464 1.00 88.75 90 LYS A C 1
ATOM 688 O O . LYS A 1 90 ? -0.011 6.147 -13.805 1.00 88.75 90 LYS A O 1
ATOM 693 N N . GLY A 1 91 ? -0.636 5.073 -15.671 1.00 82.56 91 GLY A N 1
ATOM 694 C CA . GLY A 1 91 ? 0.689 5.077 -16.298 1.00 82.56 91 GLY A CA 1
ATOM 695 C C . GLY A 1 91 ? 1.570 3.883 -15.919 1.00 82.56 91 GLY A C 1
ATOM 696 O O . GLY A 1 91 ? 2.646 3.740 -16.494 1.00 82.56 91 GLY A O 1
ATOM 697 N N . GLN A 1 92 ? 1.108 2.988 -15.037 1.00 85.62 92 GLN A N 1
ATOM 698 C CA . GLN A 1 92 ? 1.898 1.845 -14.586 1.00 85.62 92 GLN A CA 1
ATOM 699 C C . GLN A 1 92 ? 1.434 0.514 -15.162 1.00 85.62 92 GLN A C 1
ATOM 701 O O . GLN A 1 92 ? 0.248 0.247 -15.362 1.00 85.62 92 GLN A O 1
ATOM 706 N N . ARG A 1 93 ? 2.411 -0.370 -15.367 1.00 85.50 93 ARG A N 1
ATOM 707 C CA . ARG A 1 93 ? 2.196 -1.806 -15.522 1.00 85.50 93 ARG A CA 1
ATOM 708 C C . ARG A 1 93 ? 2.663 -2.482 -14.244 1.00 85.50 93 ARG A C 1
ATOM 710 O O . ARG A 1 93 ? 3.861 -2.652 -14.052 1.00 85.50 93 ARG A O 1
ATOM 717 N N . LEU A 1 94 ? 1.711 -2.847 -13.392 1.00 87.44 94 LEU A N 1
ATOM 718 C CA . LEU A 1 94 ? 2.007 -3.504 -12.123 1.00 87.44 94 LEU A CA 1
ATOM 719 C C . LEU A 1 94 ? 2.446 -4.951 -12.349 1.00 87.44 94 LEU A C 1
ATOM 721 O O . LEU A 1 94 ? 1.732 -5.727 -12.993 1.00 87.44 94 LEU A O 1
ATOM 725 N N . SER A 1 95 ? 3.591 -5.305 -11.779 1.00 87.56 95 SER A N 1
ATOM 726 C CA . SER A 1 95 ? 4.033 -6.687 -11.612 1.00 87.56 95 SER A CA 1
ATOM 727 C C . SER A 1 95 ? 3.261 -7.386 -10.486 1.00 87.56 95 SER A C 1
ATOM 729 O O . SER A 1 95 ? 2.588 -6.749 -9.672 1.00 87.56 95 SER A O 1
ATOM 731 N N . ASP A 1 96 ? 3.397 -8.709 -10.389 1.00 86.94 96 ASP A N 1
ATOM 732 C CA . ASP A 1 96 ? 2.817 -9.478 -9.279 1.00 86.94 96 ASP A CA 1
ATOM 733 C C . ASP A 1 96 ? 3.394 -9.071 -7.918 1.00 86.94 96 ASP A C 1
ATOM 735 O O . ASP A 1 96 ? 2.703 -9.152 -6.901 1.00 86.94 96 ASP A O 1
ATOM 739 N N . ALA A 1 97 ? 4.649 -8.606 -7.902 1.00 85.50 97 ALA A N 1
ATOM 740 C CA . ALA A 1 97 ? 5.293 -8.082 -6.706 1.00 85.50 97 ALA A CA 1
ATOM 741 C C . ALA A 1 97 ? 4.661 -6.752 -6.272 1.00 85.50 97 ALA A C 1
ATOM 743 O O . ALA A 1 97 ? 4.390 -6.584 -5.086 1.00 85.50 97 ALA A O 1
ATOM 744 N N . ASP A 1 98 ? 4.360 -5.857 -7.221 1.00 89.25 98 ASP A N 1
ATOM 745 C CA . ASP A 1 98 ? 3.674 -4.587 -6.939 1.00 89.25 98 ASP A CA 1
ATOM 746 C C . ASP A 1 98 ? 2.272 -4.854 -6.374 1.00 89.25 98 ASP A C 1
ATOM 748 O O . ASP A 1 98 ? 1.926 -4.375 -5.301 1.00 89.25 98 ASP A O 1
ATOM 752 N N . ARG A 1 99 ? 1.501 -5.744 -7.014 1.00 88.12 99 ARG A N 1
ATOM 753 C CA . ARG A 1 99 ? 0.192 -6.206 -6.502 1.00 88.12 99 ARG A CA 1
ATOM 754 C C . ARG A 1 99 ? 0.293 -6.927 -5.155 1.00 88.12 99 ARG A C 1
ATOM 756 O O . ARG A 1 99 ? -0.677 -7.039 -4.412 1.00 88.12 99 ARG A O 1
ATOM 763 N N . GLY A 1 100 ? 1.456 -7.492 -4.847 1.00 90.50 100 GLY A N 1
ATOM 764 C CA . GLY A 1 100 ? 1.741 -8.136 -3.570 1.00 90.50 100 GLY A CA 1
ATOM 765 C C . GLY A 1 100 ? 1.844 -7.157 -2.402 1.00 90.50 100 GLY A C 1
ATOM 766 O O . GLY A 1 100 ? 1.662 -7.592 -1.265 1.00 90.50 100 GLY A O 1
ATOM 767 N N . PHE A 1 101 ? 2.095 -5.871 -2.670 1.00 93.31 101 PHE A N 1
ATOM 768 C CA . PHE A 1 101 ? 2.268 -4.851 -1.641 1.00 93.31 101 PHE A CA 1
ATOM 769 C C . PHE A 1 101 ? 1.001 -4.664 -0.801 1.00 93.31 101 PHE A C 1
ATOM 771 O O . PHE A 1 101 ? 1.064 -4.857 0.407 1.00 93.31 101 PHE A O 1
ATOM 778 N N . TRP A 1 102 ? -0.156 -4.382 -1.411 1.00 92.62 102 TRP A N 1
ATOM 779 C CA . TRP A 1 102 ? -1.401 -4.138 -0.656 1.00 92.62 102 TRP A CA 1
ATOM 780 C C . TRP A 1 102 ? -1.865 -5.369 0.119 1.00 92.62 102 TRP A C 1
ATOM 782 O O . TRP A 1 102 ? -2.275 -5.265 1.269 1.00 92.62 102 TRP A O 1
ATOM 792 N N . ARG A 1 103 ? -1.658 -6.566 -0.443 1.00 92.31 103 ARG A N 1
ATOM 793 C CA . ARG A 1 103 ? -1.886 -7.828 0.278 1.00 92.31 103 ARG A CA 1
ATOM 794 C C . ARG A 1 103 ? -0.964 -7.985 1.489 1.00 92.31 103 ARG A C 1
ATOM 796 O O . ARG A 1 103 ? -1.330 -8.634 2.462 1.00 92.31 103 ARG A O 1
ATOM 803 N N . MET A 1 104 ? 0.261 -7.472 1.416 1.00 94.69 104 MET A N 1
ATOM 804 C CA . MET A 1 104 ? 1.193 -7.458 2.541 1.00 94.69 104 MET A CA 1
ATOM 805 C C . MET A 1 104 ? 0.791 -6.400 3.573 1.00 94.69 104 MET A C 1
ATOM 807 O O . MET A 1 104 ? 0.733 -6.736 4.751 1.00 94.69 104 MET A O 1
ATOM 811 N N . GLU A 1 105 ? 0.430 -5.193 3.134 1.00 95.69 105 GLU A N 1
ATOM 812 C CA . GLU A 1 105 ? -0.071 -4.106 3.986 1.00 95.69 105 GLU A CA 1
ATOM 813 C C . GLU A 1 105 ? -1.305 -4.559 4.785 1.00 95.69 105 GLU A C 1
ATOM 815 O O . GLU A 1 105 ? -1.309 -4.452 6.010 1.00 95.69 105 GLU A O 1
ATOM 820 N N . ALA A 1 106 ? -2.281 -5.197 4.130 1.00 95.00 106 ALA A N 1
ATOM 821 C CA . ALA A 1 106 ? -3.468 -5.755 4.777 1.00 95.00 106 ALA A CA 1
ATOM 822 C C . ALA A 1 106 ? -3.148 -6.881 5.778 1.00 95.00 106 ALA A C 1
ATOM 824 O O . ALA A 1 106 ? -3.768 -6.963 6.835 1.00 95.00 106 ALA A O 1
ATOM 825 N N . ARG A 1 107 ? -2.149 -7.730 5.500 1.00 94.94 107 ARG A N 1
ATOM 826 C CA . ARG A 1 107 ? -1.689 -8.748 6.468 1.00 94.94 107 ARG A CA 1
ATOM 827 C C . ARG A 1 107 ? -0.995 -8.134 7.680 1.00 94.94 107 ARG A C 1
ATOM 829 O O . ARG A 1 107 ? -1.087 -8.681 8.773 1.00 94.94 107 ARG A O 1
ATOM 836 N N . CYS A 1 108 ? -0.260 -7.039 7.504 1.00 95.88 108 CYS A N 1
ATOM 837 C CA . CYS A 1 108 ? 0.319 -6.314 8.632 1.00 95.88 108 CYS A CA 1
ATOM 838 C C . CYS A 1 108 ? -0.787 -5.663 9.470 1.00 95.88 108 CYS A C 1
ATOM 840 O O . CYS A 1 108 ? -0.771 -5.805 10.689 1.00 95.88 108 CYS A O 1
ATOM 842 N N . ALA A 1 109 ? -1.789 -5.062 8.823 1.00 95.56 109 ALA A N 1
ATOM 843 C CA . ALA A 1 109 ? -2.982 -4.545 9.488 1.00 95.56 109 ALA A CA 1
ATOM 844 C C . ALA A 1 109 ? -3.731 -5.632 10.283 1.00 95.56 109 ALA A C 1
ATOM 846 O O . ALA A 1 109 ? -4.066 -5.412 11.442 1.00 95.56 109 ALA A O 1
ATOM 847 N N . GLU A 1 110 ? -3.924 -6.825 9.709 1.00 95.62 110 GLU A N 1
ATOM 848 C CA . GLU A 1 110 ? -4.520 -7.979 10.400 1.00 95.62 110 GLU A CA 1
ATOM 849 C C . GLU A 1 110 ? -3.768 -8.325 11.691 1.00 95.62 110 GLU A C 1
ATOM 851 O O . GLU A 1 110 ? -4.386 -8.482 12.743 1.00 95.62 110 GLU A O 1
ATOM 856 N N . LYS A 1 111 ? -2.433 -8.388 11.639 1.00 95.56 111 LYS A N 1
ATOM 857 C CA . LYS A 1 111 ? -1.613 -8.670 12.826 1.00 95.56 111 LYS A CA 1
ATOM 858 C C . LYS A 1 11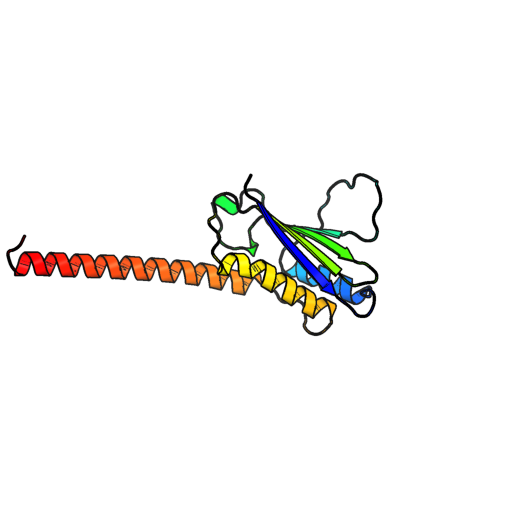1 ? -1.719 -7.583 13.890 1.00 95.56 111 LYS A C 1
ATOM 860 O O . LYS A 1 111 ? -1.701 -7.908 15.072 1.00 95.56 111 LYS A O 1
ATOM 865 N N . VAL A 1 112 ? -1.817 -6.317 13.482 1.00 95.25 112 VAL A N 1
ATOM 866 C CA . VAL A 1 112 ? -1.987 -5.186 14.405 1.00 95.25 112 VAL A CA 1
ATOM 867 C C . VAL A 1 112 ? -3.334 -5.281 15.117 1.00 95.25 112 VAL A C 1
ATOM 869 O O . VAL A 1 112 ? -3.375 -5.239 16.341 1.00 95.25 112 VAL A O 1
ATOM 872 N N . VAL A 1 113 ? -4.419 -5.498 14.369 1.00 93.56 113 VAL A N 1
ATOM 873 C CA . VAL A 1 113 ? -5.778 -5.634 14.924 1.00 93.56 113 VAL A CA 1
ATOM 874 C C . VAL A 1 113 ? -5.888 -6.835 15.864 1.00 93.56 113 VAL A C 1
ATOM 876 O O . VAL A 1 113 ? -6.587 -6.774 16.869 1.00 93.56 113 VAL A O 1
ATOM 879 N N . ARG A 1 114 ? -5.177 -7.928 15.572 1.00 93.38 114 ARG A N 1
ATOM 880 C CA . ARG A 1 114 ? -5.128 -9.114 16.442 1.00 93.38 114 ARG A CA 1
ATOM 881 C C . ARG A 1 114 ? -4.165 -8.989 17.624 1.00 93.38 114 ARG A C 1
ATOM 883 O O . ARG A 1 114 ? -4.073 -9.920 18.419 1.00 93.38 114 ARG A O 1
ATOM 890 N N . GLY A 1 115 ? -3.417 -7.890 17.734 1.00 91.75 115 GLY A N 1
ATOM 891 C CA . GLY A 1 115 ? -2.392 -7.715 18.766 1.00 91.75 115 GLY A CA 1
ATOM 892 C C . GLY A 1 115 ? -1.188 -8.658 18.624 1.00 91.75 115 GLY A C 1
ATOM 893 O O . GLY A 1 115 ? -0.423 -8.835 19.569 1.00 91.75 115 GLY A O 1
ATOM 894 N N . GLU A 1 116 ? -1.000 -9.275 17.455 1.00 91.69 116 GLU A N 1
ATOM 895 C CA . GLU A 1 116 ? 0.107 -10.197 17.166 1.00 91.69 116 GLU A CA 1
ATOM 896 C C . GLU A 1 116 ? 1.415 -9.456 16.843 1.00 91.69 116 GLU A C 1
ATOM 898 O O . GLU A 1 116 ? 2.506 -10.012 16.990 1.00 91.69 116 GLU A O 1
ATOM 903 N N . ALA A 1 117 ? 1.319 -8.211 16.369 1.00 89.62 117 ALA A N 1
ATOM 904 C CA . ALA A 1 117 ? 2.461 -7.368 16.035 1.00 89.62 117 ALA A CA 1
ATOM 905 C C . ALA A 1 117 ? 2.168 -5.886 16.294 1.00 89.62 117 ALA A C 1
ATOM 907 O O . ALA A 1 117 ? 1.022 -5.445 16.271 1.00 89.62 117 ALA A O 1
ATOM 908 N N . GLY A 1 118 ? 3.231 -5.107 16.507 1.00 87.56 118 GLY A N 1
ATOM 909 C CA . GLY A 1 118 ? 3.143 -3.650 16.556 1.00 87.56 118 GLY A CA 1
ATOM 910 C C . GLY A 1 118 ? 3.022 -3.021 15.166 1.00 87.56 118 GLY A C 1
ATOM 911 O O . GLY A 1 118 ? 3.271 -3.664 14.145 1.00 87.56 118 GLY A O 1
ATOM 912 N N . ALA A 1 119 ? 2.682 -1.733 15.139 1.00 89.69 119 ALA A N 1
ATOM 913 C CA . ALA A 1 119 ? 2.608 -0.950 13.914 1.00 89.69 119 ALA A CA 1
ATOM 914 C C . ALA A 1 119 ? 3.999 -0.773 13.269 1.00 89.69 119 ALA A C 1
ATOM 916 O O . ALA A 1 119 ? 4.857 -0.060 13.792 1.00 89.69 119 ALA A O 1
ATOM 917 N N . GLU A 1 120 ? 4.219 -1.426 12.126 1.00 92.44 120 GLU A N 1
ATOM 918 C CA . GLU A 1 120 ? 5.463 -1.349 11.352 1.00 92.44 120 GLU A CA 1
ATOM 919 C C . GLU A 1 120 ? 5.371 -0.300 10.229 1.00 92.44 120 GLU A C 1
ATOM 921 O O . GLU A 1 120 ? 4.359 -0.198 9.533 1.00 92.44 120 GLU A O 1
ATOM 926 N N . ASP A 1 121 ? 6.452 0.460 10.020 1.00 94.75 121 ASP A N 1
ATOM 927 C CA . ASP A 1 121 ? 6.608 1.351 8.864 1.00 94.75 121 ASP A CA 1
ATOM 928 C C . ASP A 1 121 ? 7.092 0.558 7.641 1.00 94.75 121 ASP A C 1
ATOM 930 O O . ASP A 1 121 ? 8.235 0.098 7.593 1.00 94.75 121 ASP A O 1
ATOM 934 N N . LEU A 1 122 ? 6.238 0.428 6.625 1.00 94.38 122 LEU A N 1
ATOM 935 C CA . LEU A 1 122 ? 6.508 -0.350 5.413 1.00 94.38 122 LEU A CA 1
ATOM 936 C C . LEU A 1 122 ? 7.280 0.446 4.349 1.00 94.38 122 LEU A C 1
ATOM 938 O O . LEU A 1 122 ? 7.829 -0.133 3.406 1.00 94.38 122 LEU A O 1
ATOM 942 N N . ARG A 1 123 ? 7.375 1.773 4.491 1.00 93.38 123 ARG A N 1
ATOM 943 C CA . ARG A 1 123 ? 7.980 2.661 3.483 1.00 93.38 123 ARG A CA 1
ATOM 944 C C . ARG A 1 123 ? 9.474 2.383 3.249 1.00 93.38 123 ARG A C 1
ATOM 946 O O . ARG A 1 123 ? 9.906 2.394 2.097 1.00 93.38 123 ARG A O 1
ATOM 953 N N . PRO A 1 124 ? 10.313 2.104 4.272 1.00 93.31 124 PRO A N 1
ATOM 954 C CA . PRO A 1 124 ? 11.714 1.746 4.048 1.00 93.31 124 PRO A CA 1
ATOM 955 C C . PRO A 1 124 ? 11.889 0.453 3.241 1.00 93.31 124 PRO A C 1
ATOM 957 O O . PRO A 1 124 ? 12.767 0.384 2.376 1.00 93.31 124 PRO A O 1
ATOM 960 N N . ALA A 1 125 ? 11.059 -0.562 3.506 1.00 90.81 125 ALA A N 1
ATOM 961 C CA . ALA A 1 125 ? 11.090 -1.821 2.767 1.00 90.81 125 ALA A CA 1
ATOM 962 C C . ALA A 1 125 ? 10.705 -1.602 1.297 1.00 90.81 125 ALA A C 1
ATOM 964 O O . ALA A 1 125 ? 11.366 -2.122 0.395 1.00 90.81 125 ALA A O 1
ATOM 965 N N . GLU A 1 126 ? 9.702 -0.759 1.059 1.00 91.88 126 GLU A N 1
ATOM 966 C CA . GLU A 1 126 ? 9.235 -0.418 -0.278 1.00 91.88 126 GLU A CA 1
ATOM 967 C C . GLU A 1 126 ? 10.274 0.396 -1.074 1.00 91.88 126 GLU A C 1
ATOM 969 O O . GLU A 1 126 ? 10.640 0.012 -2.189 1.00 91.88 126 GLU A O 1
ATOM 974 N N . ARG A 1 127 ? 10.901 1.415 -0.469 1.00 91.62 127 ARG A N 1
ATOM 975 C CA . ARG A 1 127 ? 12.051 2.129 -1.068 1.00 91.62 127 ARG A CA 1
ATOM 976 C C . ARG A 1 127 ? 13.195 1.191 -1.452 1.00 91.62 127 ARG A C 1
ATOM 978 O O . ARG A 1 127 ? 13.831 1.334 -2.504 1.00 91.62 127 ARG A O 1
ATOM 985 N N . LYS A 1 128 ? 13.478 0.199 -0.606 1.00 88.94 128 LYS A N 1
ATOM 986 C CA . LYS A 1 128 ? 14.510 -0.808 -0.884 1.00 88.94 128 LYS A CA 1
ATOM 987 C C . LYS A 1 128 ? 14.119 -1.712 -2.057 1.00 88.94 128 LYS A C 1
ATOM 989 O O . LYS A 1 128 ? 14.974 -2.034 -2.884 1.00 88.94 128 LYS A O 1
ATOM 994 N N . ARG A 1 129 ? 12.846 -2.102 -2.161 1.00 89.56 129 ARG A N 1
ATOM 995 C CA . ARG A 1 129 ? 12.318 -2.891 -3.285 1.00 89.56 129 ARG A CA 1
ATOM 996 C C . ARG A 1 129 ? 12.480 -2.139 -4.606 1.00 89.56 129 ARG A C 1
ATOM 998 O O . ARG A 1 129 ? 13.056 -2.693 -5.542 1.00 89.56 129 ARG A O 1
ATOM 1005 N N . VAL A 1 130 ? 12.052 -0.877 -4.656 1.00 86.75 130 VAL A N 1
ATOM 1006 C CA . VAL A 1 130 ? 12.156 -0.023 -5.852 1.00 86.75 130 VAL A CA 1
ATOM 1007 C C . VAL A 1 130 ? 13.613 0.170 -6.272 1.00 86.75 130 VAL A C 1
ATOM 1009 O O . VAL A 1 130 ? 13.963 -0.056 -7.431 1.00 86.75 130 VAL A O 1
ATOM 1012 N N . SER A 1 131 ? 14.496 0.514 -5.330 1.00 86.12 131 SER A N 1
ATOM 1013 C CA . SER A 1 131 ? 15.922 0.702 -5.636 1.00 86.12 131 SER A CA 1
ATOM 1014 C C . SER A 1 131 ? 16.598 -0.585 -6.126 1.00 86.12 131 SER A C 1
ATOM 1016 O O . SER A 1 131 ? 17.396 -0.543 -7.064 1.00 86.12 131 SER A O 1
ATOM 1018 N N . SER A 1 132 ? 16.230 -1.743 -5.571 1.00 84.25 132 SER A N 1
ATOM 1019 C CA . SER A 1 132 ? 16.729 -3.048 -6.025 1.00 84.25 132 SER A CA 1
ATOM 1020 C C . SER A 1 132 ? 16.229 -3.402 -7.430 1.00 84.25 132 SER A C 1
ATOM 1022 O O . SER A 1 132 ? 16.998 -3.903 -8.254 1.00 84.25 132 SER A O 1
ATOM 1024 N N . ALA A 1 133 ? 14.961 -3.108 -7.733 1.00 78.94 133 ALA A N 1
ATOM 1025 C CA . ALA A 1 133 ? 14.389 -3.318 -9.059 1.00 78.94 133 ALA A CA 1
ATOM 1026 C C . ALA A 1 133 ? 15.116 -2.470 -10.115 1.00 78.94 133 ALA A C 1
ATOM 1028 O O . ALA A 1 133 ? 15.554 -3.008 -11.138 1.00 78.94 133 ALA A O 1
ATOM 1029 N N . LEU A 1 134 ? 15.343 -1.185 -9.825 1.00 75.62 134 LEU A N 1
ATOM 1030 C CA . LEU A 1 134 ? 16.115 -0.285 -10.684 1.00 75.62 134 LEU A CA 1
ATOM 1031 C C . LEU A 1 134 ? 17.552 -0.783 -10.875 1.00 75.62 134 LEU A C 1
ATOM 1033 O O . LEU A 1 134 ? 18.015 -0.897 -12.010 1.00 75.62 134 LEU A O 1
ATOM 1037 N N . GLY A 1 135 ? 18.240 -1.159 -9.792 1.00 72.50 135 GLY A N 1
ATOM 1038 C CA . GLY A 1 135 ? 19.607 -1.685 -9.853 1.00 72.50 135 GLY A CA 1
ATOM 1039 C C . GLY A 1 135 ? 19.730 -2.934 -10.733 1.00 72.50 135 GLY A C 1
ATOM 1040 O O . GLY A 1 135 ? 20.644 -3.034 -11.552 1.00 72.50 135 GLY A O 1
ATOM 1041 N N . SER A 1 136 ? 18.770 -3.858 -10.638 1.00 71.19 136 SER A N 1
ATOM 1042 C CA . SER A 1 136 ? 18.747 -5.061 -11.480 1.00 71.19 136 SER A CA 1
ATOM 1043 C C . SER A 1 136 ? 18.563 -4.744 -12.970 1.00 71.19 136 SER A C 1
ATOM 1045 O O . SER A 1 136 ? 19.171 -5.396 -13.823 1.00 71.19 136 SER A O 1
ATOM 1047 N N . MET A 1 137 ? 17.770 -3.716 -13.292 1.00 70.88 137 MET A N 1
ATOM 1048 C CA . MET A 1 137 ? 17.545 -3.267 -14.664 1.00 70.88 137 MET A CA 1
ATOM 1049 C C . MET A 1 137 ? 18.816 -2.649 -15.252 1.00 70.88 137 MET A C 1
ATOM 1051 O O . MET A 1 137 ? 19.222 -3.024 -16.352 1.00 70.88 137 MET A O 1
ATOM 1055 N N . TYR A 1 138 ? 19.496 -1.783 -14.494 1.00 73.00 138 TYR A N 1
ATOM 1056 C CA . TYR A 1 138 ? 20.781 -1.211 -14.903 1.00 73.00 138 TYR A CA 1
ATOM 1057 C C . TYR A 1 138 ? 21.841 -2.288 -15.148 1.00 73.00 138 TYR A C 1
ATOM 1059 O O . TYR A 1 138 ? 22.513 -2.265 -16.180 1.00 73.00 138 TYR A O 1
ATOM 1067 N N . MET A 1 139 ? 21.953 -3.274 -14.253 1.00 73.00 139 MET A N 1
ATOM 1068 C CA . MET A 1 139 ? 22.946 -4.343 -14.389 1.00 73.00 139 MET A CA 1
ATOM 1069 C C . MET A 1 139 ? 22.703 -5.205 -15.638 1.00 73.00 139 MET A C 1
ATOM 1071 O O . MET A 1 139 ? 23.648 -5.547 -16.349 1.00 73.00 139 MET A O 1
ATOM 1075 N N . ARG A 1 140 ? 21.437 -5.518 -15.954 1.00 75.19 140 ARG A N 1
ATOM 1076 C CA . ARG A 1 140 ? 21.076 -6.253 -17.180 1.00 75.19 140 ARG A CA 1
ATOM 1077 C C . ARG A 1 140 ? 21.416 -5.462 -18.443 1.00 75.19 140 ARG A C 1
ATOM 1079 O O . ARG A 1 140 ? 21.958 -6.045 -19.378 1.00 75.19 140 ARG A O 1
ATOM 1086 N N . SER A 1 141 ? 21.155 -4.156 -18.458 1.00 72.06 141 SER A N 1
ATOM 1087 C CA . SER A 1 141 ? 21.493 -3.288 -19.593 1.00 72.06 141 SER A CA 1
ATOM 1088 C C . SER A 1 141 ? 23.002 -3.204 -19.827 1.00 72.06 141 SER A C 1
ATOM 1090 O O . SER A 1 141 ? 23.451 -3.316 -20.967 1.00 72.06 141 SER A O 1
ATOM 1092 N N . ILE A 1 142 ? 23.798 -3.082 -18.759 1.00 83.94 142 ILE A N 1
ATOM 1093 C CA . ILE A 1 142 ? 25.265 -3.083 -18.856 1.00 83.94 142 ILE A CA 1
ATOM 1094 C C . ILE A 1 142 ? 25.765 -4.427 -19.401 1.00 83.94 142 ILE A C 1
ATOM 1096 O O . ILE A 1 142 ? 26.561 -4.447 -20.337 1.00 83.94 142 ILE A O 1
ATOM 1100 N N . MET A 1 143 ? 25.265 -5.552 -18.879 1.00 82.81 143 MET A N 1
ATOM 1101 C CA . MET A 1 143 ? 25.658 -6.883 -19.359 1.00 82.81 143 MET A CA 1
ATOM 1102 C C . MET A 1 143 ? 25.295 -7.107 -20.831 1.00 82.81 143 MET A C 1
ATOM 1104 O O . MET A 1 143 ? 26.098 -7.663 -21.577 1.00 82.81 143 MET A O 1
ATOM 1108 N N . ALA A 1 144 ? 24.122 -6.641 -21.272 1.00 85.94 144 ALA A N 1
ATOM 1109 C CA . ALA A 1 144 ? 23.715 -6.719 -22.673 1.00 85.94 144 ALA A CA 1
ATOM 1110 C C . ALA A 1 144 ? 24.626 -5.882 -23.585 1.00 85.94 144 ALA A C 1
ATOM 1112 O O . ALA A 1 144 ? 25.034 -6.357 -24.645 1.00 85.94 144 ALA A O 1
ATOM 1113 N N . ALA A 1 145 ? 24.997 -4.670 -23.158 1.00 89.75 145 ALA A N 1
ATOM 1114 C CA . ALA A 1 145 ? 25.925 -3.818 -23.898 1.00 89.75 145 ALA A CA 1
ATOM 1115 C C . ALA A 1 145 ? 27.318 -4.457 -24.012 1.00 89.75 145 ALA A C 1
ATOM 1117 O O . ALA A 1 145 ? 27.883 -4.510 -25.102 1.00 89.75 145 ALA A O 1
ATOM 1118 N N . VAL A 1 146 ? 27.846 -5.007 -22.913 1.00 89.75 146 VAL A N 1
ATOM 1119 C CA . VAL A 1 146 ? 29.131 -5.725 -22.910 1.00 89.75 146 VAL A CA 1
ATOM 1120 C C . VAL A 1 146 ? 29.081 -6.929 -23.850 1.00 89.75 146 VAL A C 1
ATOM 1122 O O . VAL A 1 146 ? 29.979 -7.105 -24.669 1.00 89.75 146 VAL A O 1
ATOM 1125 N N . PHE A 1 147 ? 28.018 -7.731 -23.786 1.00 92.31 147 PHE A N 1
ATOM 1126 C CA . PHE A 1 147 ? 27.852 -8.896 -24.653 1.00 92.31 147 PHE A CA 1
ATOM 1127 C C . PHE A 1 147 ? 27.790 -8.512 -26.137 1.00 92.31 147 PHE A C 1
ATOM 1129 O O . PHE A 1 147 ? 28.436 -9.149 -26.968 1.00 92.31 147 PHE A O 1
ATOM 1136 N N . PHE A 1 148 ? 27.076 -7.434 -26.468 1.00 93.69 148 PHE A N 1
ATOM 1137 C CA . PHE A 1 148 ? 27.017 -6.910 -27.829 1.00 93.69 148 PHE A CA 1
ATOM 1138 C C . PHE A 1 148 ? 28.396 -6.468 -28.333 1.00 93.69 148 PHE A C 1
ATOM 1140 O O . PHE A 1 148 ? 28.793 -6.846 -29.433 1.00 93.69 148 PHE A O 1
ATOM 1147 N N . VAL A 1 149 ? 29.161 -5.737 -27.515 1.00 93.56 149 VAL A N 1
ATOM 1148 C CA . VAL A 1 149 ? 30.533 -5.327 -27.860 1.00 93.56 149 VAL A CA 1
ATOM 1149 C C . VAL A 1 149 ? 31.422 -6.546 -28.108 1.00 93.56 149 VAL A C 1
ATOM 1151 O O . VAL A 1 149 ? 32.151 -6.576 -29.097 1.00 93.56 149 VAL A O 1
ATOM 1154 N N . VAL A 1 150 ? 31.332 -7.575 -27.262 1.00 94.00 150 VAL A N 1
ATOM 1155 C CA . VAL A 1 150 ? 32.096 -8.819 -27.439 1.00 94.00 150 VAL A CA 1
ATOM 1156 C C . VAL A 1 150 ? 31.726 -9.519 -28.748 1.00 94.00 150 VAL A C 1
ATOM 1158 O O . VAL A 1 150 ? 32.622 -9.930 -29.481 1.00 94.00 150 VAL A O 1
ATOM 1161 N N . ILE A 1 151 ? 30.435 -9.615 -29.086 1.00 93.94 151 ILE A N 1
ATOM 1162 C CA . ILE A 1 151 ? 29.992 -10.196 -30.363 1.00 93.94 151 ILE A CA 1
ATOM 1163 C C . ILE A 1 151 ? 30.555 -9.411 -31.546 1.00 93.94 151 ILE A C 1
ATOM 1165 O O . ILE A 1 151 ? 31.100 -10.017 -32.464 1.00 93.94 151 ILE A O 1
ATOM 1169 N N . VAL A 1 152 ? 30.458 -8.080 -31.529 1.00 93.56 152 VAL A N 1
ATOM 1170 C CA . VAL A 1 152 ? 30.974 -7.237 -32.618 1.00 93.56 152 VAL A CA 1
ATOM 1171 C C . VAL A 1 152 ? 32.481 -7.431 -32.790 1.00 93.56 152 VAL A C 1
ATOM 1173 O O . VAL A 1 152 ? 32.945 -7.623 -33.911 1.00 93.56 152 VAL A O 1
ATOM 1176 N N . LEU A 1 153 ? 33.243 -7.458 -31.692 1.00 93.19 153 LEU A N 1
ATOM 1177 C CA . LEU A 1 153 ? 34.686 -7.708 -31.738 1.00 93.19 153 LEU A CA 1
ATOM 1178 C C . LEU A 1 153 ? 35.019 -9.092 -32.306 1.00 93.19 153 LEU A C 1
ATOM 1180 O O . LEU A 1 153 ? 35.954 -9.211 -33.095 1.00 93.19 153 LEU A O 1
ATOM 1184 N N . LEU A 1 154 ? 34.250 -10.127 -31.952 1.00 94.38 154 LEU A N 1
ATOM 1185 C CA . LEU A 1 154 ? 34.422 -11.466 -32.520 1.00 94.38 154 LEU A CA 1
ATOM 1186 C C . LEU A 1 154 ? 34.113 -11.487 -34.021 1.00 94.38 154 LEU A C 1
ATOM 1188 O O . LEU A 1 154 ? 34.878 -12.070 -34.783 1.00 94.38 154 LEU A O 1
ATOM 1192 N N . LEU A 1 155 ? 33.037 -10.833 -34.466 1.00 94.44 155 LEU A N 1
ATOM 1193 C CA . LEU A 1 155 ? 32.681 -10.764 -35.888 1.00 94.44 155 LEU A CA 1
ATOM 1194 C C . LEU A 1 155 ? 33.765 -10.064 -36.723 1.00 94.44 155 LEU A C 1
ATOM 1196 O O . LEU A 1 155 ? 34.103 -10.561 -37.797 1.00 94.44 155 LEU A O 1
ATOM 1200 N N . ILE A 1 156 ? 34.349 -8.978 -36.203 1.00 93.06 156 ILE A N 1
ATOM 1201 C CA . ILE A 1 156 ? 35.502 -8.295 -36.816 1.00 93.06 156 ILE A CA 1
ATOM 1202 C C . ILE A 1 156 ? 36.720 -9.227 -36.848 1.00 93.06 156 ILE A C 1
ATOM 1204 O O . ILE A 1 156 ? 37.376 -9.358 -37.878 1.00 93.06 156 ILE A O 1
ATOM 1208 N N . PHE A 1 157 ? 37.023 -9.908 -35.739 1.00 92.94 157 PHE A N 1
ATOM 1209 C CA . PHE A 1 157 ? 38.173 -10.813 -35.653 1.00 92.94 157 PHE A CA 1
ATOM 1210 C C . PHE A 1 157 ? 38.088 -11.977 -36.651 1.00 92.94 157 PHE A C 1
ATOM 1212 O O . PHE A 1 157 ? 39.093 -12.353 -37.249 1.00 92.94 157 PHE A O 1
ATOM 1219 N N . PHE A 1 158 ? 36.891 -12.527 -36.863 1.00 93.81 158 PHE A N 1
ATOM 1220 C CA . PHE A 1 158 ? 36.657 -13.594 -37.838 1.00 93.81 158 PHE A CA 1
ATOM 1221 C C . PHE A 1 158 ? 36.484 -13.092 -39.282 1.00 93.81 158 PHE A C 1
ATOM 1223 O O . PHE A 1 158 ? 36.265 -13.910 -40.174 1.00 93.81 158 PHE A O 1
ATOM 1230 N N . GLY A 1 159 ? 36.585 -11.779 -39.532 1.00 86.75 159 GLY A N 1
ATOM 1231 C CA . GLY A 1 159 ? 36.443 -11.186 -40.868 1.00 86.75 159 GLY A CA 1
ATOM 1232 C C . GLY A 1 159 ? 35.049 -11.360 -41.473 1.00 86.75 159 GLY A C 1
ATOM 1233 O O . GLY A 1 159 ? 34.896 -11.356 -42.692 1.00 86.75 159 GLY A O 1
ATOM 1234 N N . ILE A 1 160 ? 34.042 -11.578 -40.624 1.00 88.50 160 ILE A N 1
ATOM 1235 C CA . ILE A 1 160 ? 32.633 -11.649 -41.029 1.00 88.50 160 ILE A CA 1
ATOM 1236 C C . ILE A 1 160 ? 32.082 -10.230 -41.240 1.00 88.50 160 ILE A C 1
ATOM 1238 O O . ILE A 1 160 ? 31.151 -10.046 -42.025 1.00 88.50 160 ILE A O 1
ATOM 1242 N N . LEU A 1 161 ? 32.659 -9.249 -40.536 1.00 72.12 161 LEU A N 1
ATOM 1243 C CA . LEU A 1 161 ? 32.345 -7.824 -40.619 1.00 72.12 161 LEU A CA 1
ATOM 1244 C C . LEU A 1 161 ? 33.488 -7.033 -41.264 1.00 72.12 161 LEU A C 1
ATOM 1246 O O . LEU A 1 161 ? 34.658 -7.369 -40.972 1.00 72.12 161 LEU A O 1
#

pLDDT: mean 86.83, std 11.85, range [43.03, 96.81]

Sequence (161 aa):
MSTLKEDHDIRMESAPDSDALEALLGFYAINGYEHAVIAVQEGEDAGSIRLVRGKPGAGWYSSEMTELFTELEVLSDESGVRLSYVVDVKGQRLSDADRGFWRMEARCAEKVVRGEAGAEDLRPAERKRVSSALGSMYMRSIMAAVFFVVIVLLLIFFGIL

Foldseek 3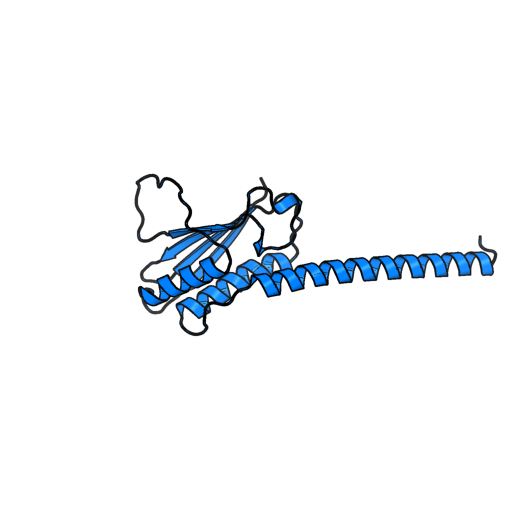Di:
DDKDKDKDDQFDPFWQDPQLVVQLVVLVVLLAKDFDPDPDDDDDDPDKTKIWHADAPVLQPDPQLSRWTKIWIWDTDGGYIMIMIITRNPNDDDDVVSVVVVVVSSVLSSCSSVVVDGRDHCRVVSVVVVVVVVVVVVVVVVVVVVVVVVVVVVCVVVVVD